Protein AF-A0A168G7L7-F1 (afdb_monomer)

Nearest PDB structures (foldseek):
  5jut-assembly1_SB  TM=1.686E-01  e=3.686E+00  Saccharomyces cerevisiae
  5xxu-assembly1_V  TM=1.951E-01  e=8.122E+00  Toxoplasma gondii

pLDDT: mean 80.37, std 13.33, range [43.5, 96.81]

Secondary structure (DSSP, 8-state):
-------------------------SSHHHHHHHHHHHHHHHHHHHHHHHHHIIIIISHHHHHHHHHHHH------PPPPPPEE-TT--EEE-----------GGG-S-EEEEETTTEEEEEPHHHHHHHHHHHHT--HHHHHHHHHHHHHH-TT--S--

Sequence (160 aa):
MTTNRIRPTGGPTARSTRDTAAVRHHRSNRRRTAVTFVIILAVVGLFIGKLVDIQIVRANELTDAAAQNQSNSVVTYGTRGPIVDRSGTILADTTTRYRLTTSPKNVGEFDRELAGDQTVVVSVQQAASEIGAITGQSIEQITGAVDAALAKDAASNYLA

Mean predicted aligned error: 16.98 Å

Solvent-accessible surface area (backbone atoms only — not comparable to full-atom values): 10373 Å² total; per-residue (Å²): 142,82,88,84,85,91,88,85,90,90,85,88,83,85,85,78,91,76,82,73,81,77,80,86,80,75,69,70,59,59,55,51,53,51,50,52,51,52,53,51,50,50,53,51,50,50,51,52,52,50,49,46,44,53,62,65,71,38,33,64,62,53,49,54,55,46,49,64,74,69,61,74,87,75,87,80,81,79,83,65,81,63,44,59,51,97,88,64,51,78,79,47,76,76,79,93,78,89,80,90,77,52,36,43,63,74,69,58,69,44,80,43,80,46,93,84,87,42,73,43,80,40,47,53,67,59,53,32,44,59,51,13,73,75,72,76,46,54,45,66,60,53,53,48,50,37,51,57,39,37,74,76,36,64,80,36,70,58,61,127

InterPro domains:
  IPR036138 Penicillin-binding protein, dimerisation domain superfamily [SSF56519] (74-148)
  IPR050515 Class D beta-lactamase/transpeptidase [PTHR30627] (22-129)

Organism: NCBI:txid1671680

Foldseek 3Di:
DDDDDDDDDDDDDDDDPDPDPPPPDDPVVVVVVVVVVVVVVVVVVVVVVVCCCVVPVCVVVVVVVVCVVVDDDDDDDDFDDFDADPVRHGPDGDDDDDDDKFFLLPQAWDWDDDPPRDTDTDGSLNVLVVVCVVVVHDSCVVVVQSVVVCVVPNRGGIRD

Radius of gyration: 44.84 Å; Cα contacts (8 Å, |Δi|>4): 94; chains: 1; bounding box: 163×58×70 Å

Structure (mmCIF, N/CA/C/O backbone):
data_AF-A0A168G7L7-F1
#
_entry.id   AF-A0A168G7L7-F1
#
loop_
_atom_site.group_PDB
_atom_site.id
_atom_site.type_symbol
_atom_site.label_atom_id
_atom_site.label_alt_id
_atom_site.label_comp_id
_atom_site.label_asym_id
_atom_site.label_entity_id
_atom_site.label_seq_id
_atom_site.pdbx_PDB_ins_code
_atom_site.Cartn_x
_atom_site.Cartn_y
_atom_site.Cartn_z
_atom_site.occupancy
_atom_site.B_iso_or_equiv
_atom_site.auth_seq_id
_atom_site.auth_comp_id
_atom_site.auth_asym_id
_atom_site.auth_atom_id
_atom_site.pdbx_PDB_model_num
ATOM 1 N N . MET A 1 1 ? 117.569 33.667 -50.021 1.00 52.25 1 MET A N 1
ATOM 2 C CA . MET A 1 1 ? 117.904 33.308 -48.627 1.00 52.25 1 MET A CA 1
ATOM 3 C C . MET A 1 1 ? 117.964 34.614 -47.848 1.00 52.25 1 MET A C 1
ATOM 5 O O . MET A 1 1 ? 118.861 35.382 -48.140 1.00 52.25 1 MET A O 1
ATOM 9 N N . THR A 1 2 ? 116.943 34.924 -47.039 1.00 43.50 2 THR A N 1
ATOM 10 C CA . THR A 1 2 ? 116.920 35.933 -45.952 1.00 43.50 2 THR A CA 1
ATOM 11 C C . THR A 1 2 ? 115.509 35.933 -45.355 1.00 43.50 2 THR A C 1
ATOM 13 O O . THR A 1 2 ? 114.514 35.969 -46.074 1.00 43.50 2 THR A O 1
ATOM 16 N N . THR A 1 3 ? 115.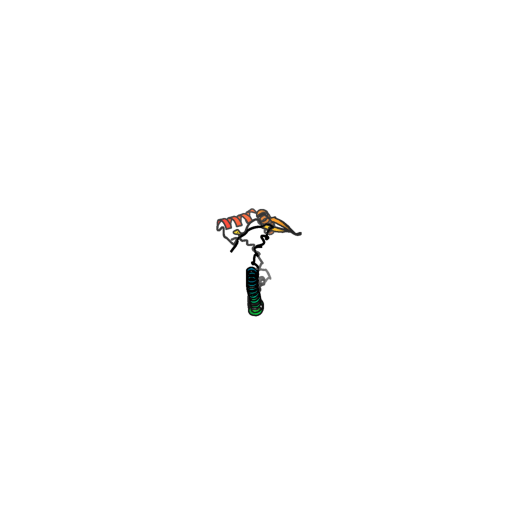458 35.779 -44.038 1.00 69.31 3 THR A N 1
ATOM 17 C CA . THR A 1 3 ? 114.287 35.782 -43.153 1.00 69.31 3 THR A CA 1
ATOM 18 C C . THR A 1 3 ? 113.705 37.198 -43.012 1.00 69.31 3 THR A C 1
ATOM 20 O O . THR A 1 3 ? 114.339 38.139 -43.475 1.00 69.31 3 THR A O 1
ATOM 23 N N . ASN A 1 4 ? 112.533 37.354 -42.360 1.00 54.81 4 ASN A N 1
ATOM 24 C CA . ASN A 1 4 ? 112.231 38.403 -41.348 1.00 54.81 4 ASN A CA 1
ATOM 25 C C . ASN A 1 4 ? 110.735 38.847 -41.310 1.00 54.81 4 ASN A C 1
ATOM 27 O O . ASN A 1 4 ? 110.310 39.708 -42.064 1.00 54.81 4 ASN A O 1
ATOM 31 N N . ARG A 1 5 ? 109.956 38.214 -40.415 1.00 55.38 5 ARG A N 1
ATOM 32 C CA . ARG A 1 5 ? 109.333 38.773 -39.181 1.00 55.38 5 ARG A CA 1
ATOM 33 C C . ARG A 1 5 ? 108.352 39.991 -39.221 1.00 55.38 5 ARG A C 1
ATOM 35 O O . ARG A 1 5 ? 108.707 41.076 -39.657 1.00 55.38 5 ARG A O 1
ATOM 42 N N . ILE A 1 6 ? 107.256 39.806 -38.444 1.00 60.12 6 ILE A N 1
ATOM 43 C CA . ILE A 1 6 ? 106.339 40.749 -37.713 1.00 60.12 6 ILE A CA 1
ATOM 44 C C . ILE A 1 6 ? 105.346 41.572 -38.594 1.00 60.12 6 ILE A C 1
ATOM 46 O O . ILE A 1 6 ? 105.736 41.983 -39.671 1.00 60.12 6 ILE A O 1
ATOM 50 N N . ARG A 1 7 ? 104.063 41.896 -38.288 1.00 59.91 7 ARG A N 1
ATOM 51 C CA . ARG A 1 7 ? 103.272 42.243 -37.062 1.00 59.91 7 ARG A CA 1
ATOM 52 C C . ARG A 1 7 ? 101.757 42.462 -37.471 1.00 59.91 7 ARG A C 1
ATOM 54 O O . ARG A 1 7 ? 101.482 42.298 -38.651 1.00 59.91 7 ARG A O 1
ATOM 61 N N . PRO A 1 8 ? 100.808 43.001 -36.659 1.00 60.25 8 PRO A N 1
ATOM 62 C CA . PRO A 1 8 ? 100.001 42.441 -35.548 1.00 60.25 8 PRO A CA 1
ATOM 63 C C . PRO A 1 8 ? 98.442 42.582 -35.651 1.00 60.25 8 PRO A C 1
ATOM 65 O O . PRO A 1 8 ? 97.910 43.253 -36.522 1.00 60.25 8 PRO A O 1
ATOM 68 N N . THR A 1 9 ? 97.760 42.021 -34.635 1.00 62.22 9 THR A N 1
ATOM 69 C CA . THR A 1 9 ? 96.591 42.521 -33.849 1.00 62.22 9 THR A CA 1
ATOM 70 C C . THR A 1 9 ? 95.331 43.096 -34.512 1.00 62.22 9 THR A C 1
ATOM 72 O O . THR A 1 9 ? 95.359 44.185 -35.075 1.00 62.22 9 THR A O 1
ATOM 75 N N . GLY A 1 10 ? 94.183 42.510 -34.136 1.00 48.12 10 GLY A N 1
ATOM 76 C CA . GLY A 1 10 ? 92.948 43.264 -33.880 1.00 48.12 10 GLY A CA 1
ATOM 77 C C . GLY A 1 10 ? 91.647 42.473 -34.054 1.00 48.12 10 GLY A C 1
ATOM 78 O O . GLY A 1 10 ? 91.247 42.219 -35.182 1.00 48.12 10 GLY A O 1
ATOM 79 N N . GLY A 1 11 ? 90.953 42.173 -32.944 1.00 52.94 11 GLY A N 1
ATOM 80 C CA . GLY A 1 11 ? 89.489 42.007 -32.931 1.00 52.94 11 GLY A CA 1
ATOM 81 C C . GLY A 1 11 ? 88.927 40.879 -32.048 1.00 52.94 11 GLY A C 1
ATOM 82 O O . GLY A 1 11 ? 88.998 39.716 -32.439 1.00 52.94 11 GLY A O 1
ATOM 83 N N . PRO A 1 12 ? 88.282 41.190 -30.906 1.00 68.12 12 PRO A N 1
ATOM 84 C CA . PRO A 1 12 ? 87.275 40.332 -30.289 1.00 68.12 12 PRO A CA 1
ATOM 85 C C . PRO A 1 12 ? 85.862 40.758 -30.733 1.00 68.12 12 PRO A C 1
ATOM 87 O O . PRO A 1 12 ? 85.607 41.950 -30.882 1.00 68.12 12 PRO A O 1
ATOM 90 N N . THR A 1 13 ? 84.925 39.815 -30.902 1.00 60.56 13 THR A N 1
ATOM 91 C CA . THR A 1 13 ? 83.615 39.807 -30.199 1.00 60.56 13 THR A CA 1
ATOM 92 C C . THR A 1 13 ? 82.659 38.713 -30.704 1.00 60.56 13 THR A C 1
ATOM 94 O O . THR A 1 13 ? 82.317 38.621 -31.877 1.00 60.56 13 THR A O 1
ATOM 97 N N . ALA A 1 14 ? 82.232 37.897 -29.735 1.00 61.28 14 ALA A N 1
ATOM 98 C CA . ALA A 1 14 ? 80.920 37.271 -29.568 1.00 61.28 14 ALA A CA 1
ATOM 99 C C . ALA A 1 14 ? 80.179 36.745 -30.815 1.00 61.28 14 ALA A C 1
ATOM 101 O O . ALA A 1 14 ? 79.440 37.470 -31.480 1.00 61.28 14 ALA A O 1
ATOM 102 N N . ARG A 1 15 ? 80.213 35.419 -31.015 1.00 58.03 15 ARG A N 1
ATOM 103 C CA . ARG A 1 15 ? 79.166 34.724 -31.774 1.00 58.03 15 ARG A CA 1
ATOM 104 C C . ARG A 1 15 ? 78.141 34.135 -30.804 1.00 58.03 15 ARG A C 1
ATOM 106 O O . ARG A 1 15 ? 78.416 33.189 -30.079 1.00 58.03 15 ARG A O 1
ATOM 113 N N . SER A 1 16 ? 76.987 34.796 -30.802 1.00 61.50 16 SER A N 1
ATOM 114 C CA . SER A 1 16 ? 75.728 34.500 -30.117 1.00 61.50 16 SER A CA 1
ATOM 115 C C . SER A 1 16 ? 75.460 33.008 -29.888 1.00 61.50 16 SER A C 1
ATOM 117 O O . SER A 1 16 ? 75.306 32.234 -30.830 1.00 61.50 16 SER A O 1
ATOM 119 N N . THR A 1 17 ? 75.308 32.644 -28.617 1.00 64.06 17 THR A N 1
ATOM 120 C CA . THR A 1 17 ? 74.574 31.459 -28.178 1.00 64.06 17 THR A CA 1
ATOM 121 C C . THR A 1 17 ? 73.107 31.617 -28.578 1.00 64.06 17 THR A C 1
ATOM 123 O O . THR A 1 17 ? 72.347 32.360 -27.960 1.00 64.06 17 THR A O 1
ATOM 126 N N . ARG A 1 18 ? 72.699 30.934 -29.645 1.00 62.44 18 ARG A N 1
ATOM 127 C CA . ARG A 1 18 ? 71.290 30.675 -29.960 1.00 62.44 18 ARG A CA 1
ATOM 128 C C . ARG A 1 18 ? 71.159 29.270 -30.523 1.00 62.44 18 ARG A C 1
ATOM 130 O O . ARG A 1 18 ? 70.901 29.099 -31.705 1.00 62.44 18 ARG A O 1
ATOM 137 N N . ASP A 1 19 ? 71.278 28.284 -29.646 1.00 52.53 19 ASP A N 1
ATOM 138 C CA . ASP A 1 19 ? 70.568 27.024 -29.847 1.00 52.53 19 ASP A CA 1
ATOM 139 C C . ASP A 1 19 ? 69.304 27.072 -28.997 1.00 52.53 19 ASP A C 1
ATOM 141 O O . ASP A 1 19 ? 69.208 26.569 -27.880 1.00 52.53 19 ASP A O 1
ATOM 145 N N . THR A 1 20 ? 68.312 27.773 -29.541 1.00 58.16 20 THR A N 1
ATOM 146 C CA . THR A 1 20 ? 66.914 27.576 -29.178 1.00 58.16 20 THR A CA 1
ATOM 147 C C . THR A 1 20 ? 66.585 26.105 -29.376 1.00 58.16 20 THR A C 1
ATOM 149 O O . THR A 1 20 ? 66.484 25.633 -30.509 1.00 58.16 20 THR A O 1
ATOM 152 N N . ALA A 1 21 ? 66.382 25.395 -28.269 1.00 55.25 21 ALA A N 1
ATOM 153 C CA . ALA A 1 21 ? 65.687 24.123 -28.249 1.00 55.25 21 ALA A CA 1
ATOM 154 C C . ALA A 1 21 ? 64.299 24.324 -28.876 1.00 55.25 21 ALA A C 1
ATOM 156 O O . ALA A 1 21 ? 63.344 24.742 -28.221 1.00 55.25 21 ALA A O 1
ATOM 157 N N . ALA A 1 22 ? 64.187 24.068 -30.178 1.00 54.62 22 ALA A N 1
ATOM 158 C CA . ALA A 1 22 ? 62.908 23.996 -30.852 1.00 54.62 22 ALA A CA 1
ATOM 159 C C . ALA A 1 22 ? 62.212 22.723 -30.362 1.00 54.62 22 ALA A C 1
ATOM 161 O O . ALA A 1 22 ? 62.406 21.636 -30.907 1.00 54.62 22 ALA A O 1
ATOM 162 N N . VAL A 1 23 ? 61.418 22.870 -29.301 1.00 57.66 23 VAL A N 1
ATOM 163 C CA . VAL A 1 23 ? 60.491 21.858 -28.797 1.00 57.66 23 VAL A CA 1
ATOM 164 C C . VAL A 1 23 ? 59.538 21.485 -29.932 1.00 57.66 23 VAL A C 1
ATOM 166 O O . VAL A 1 23 ? 58.520 22.130 -30.176 1.00 57.66 23 VAL A O 1
ATOM 169 N N . ARG A 1 24 ? 59.870 20.426 -30.670 1.00 57.75 24 ARG A N 1
ATOM 170 C CA . ARG A 1 24 ? 58.977 19.821 -31.659 1.00 57.75 24 ARG A CA 1
ATOM 171 C C . ARG A 1 24 ? 58.090 18.789 -30.971 1.00 57.75 24 ARG A C 1
ATOM 173 O O . ARG A 1 24 ? 58.255 17.593 -31.166 1.00 57.75 24 ARG A O 1
ATOM 180 N N . HIS A 1 25 ? 57.088 19.256 -30.233 1.00 56.66 25 HIS A N 1
ATOM 181 C CA . HIS A 1 25 ? 55.992 18.407 -29.760 1.00 56.66 25 HIS A CA 1
ATOM 182 C C . HIS A 1 25 ? 54.642 18.994 -30.167 1.00 56.66 25 HIS A C 1
ATOM 184 O O . HIS A 1 25 ? 53.953 19.611 -29.368 1.00 56.66 25 HIS A O 1
ATOM 190 N N . HIS A 1 26 ? 54.239 18.798 -31.428 1.00 54.72 26 HIS A N 1
ATOM 191 C CA . HIS A 1 26 ? 52.877 19.166 -31.848 1.00 54.72 26 HIS A CA 1
ATOM 192 C C . HIS A 1 26 ? 52.217 18.234 -32.878 1.00 54.72 26 HIS A C 1
ATOM 194 O O . HIS A 1 26 ? 51.172 18.566 -33.434 1.00 54.72 26 HIS A O 1
ATOM 200 N N . ARG A 1 27 ? 52.785 17.046 -33.141 1.00 57.16 27 ARG A N 1
ATOM 201 C CA . ARG A 1 27 ? 52.166 16.039 -34.035 1.00 57.16 27 ARG A CA 1
ATOM 202 C C . ARG A 1 27 ? 51.581 14.826 -33.301 1.00 57.16 27 ARG A C 1
ATOM 204 O O . ARG A 1 27 ? 50.628 14.236 -33.800 1.00 57.16 27 ARG A O 1
ATOM 211 N N . SER A 1 28 ? 52.072 14.490 -32.106 1.00 59.78 28 SER A N 1
ATOM 212 C CA . SER A 1 28 ? 51.591 13.339 -31.320 1.00 59.78 28 SER A CA 1
ATOM 213 C C . SER A 1 28 ? 50.234 13.578 -30.649 1.00 59.78 28 SER A C 1
ATOM 215 O O . SER A 1 28 ? 49.434 12.649 -30.561 1.00 59.78 28 SER A O 1
ATOM 217 N N . ASN A 1 29 ? 49.930 14.813 -30.235 1.00 62.16 29 ASN A N 1
ATOM 218 C CA . ASN A 1 29 ? 48.665 15.115 -29.554 1.00 62.16 29 ASN A CA 1
ATOM 219 C C . ASN A 1 29 ? 47.476 15.124 -30.521 1.00 62.16 29 ASN A C 1
ATOM 221 O O . ASN A 1 29 ? 46.428 14.583 -30.197 1.00 62.16 29 ASN A O 1
ATOM 225 N N . ARG A 1 30 ? 47.650 15.630 -31.750 1.00 71.06 30 ARG A N 1
ATOM 226 C CA . ARG A 1 30 ? 46.550 15.754 -32.725 1.00 71.06 30 ARG A CA 1
ATOM 227 C C . ARG A 1 30 ? 46.006 14.396 -33.186 1.00 71.06 30 ARG A C 1
ATOM 229 O O . ARG A 1 30 ? 44.801 14.250 -33.346 1.00 71.06 30 ARG A O 1
ATOM 236 N N . ARG A 1 31 ? 46.880 13.390 -33.344 1.00 77.12 31 ARG A N 1
ATOM 237 C CA . ARG A 1 31 ? 46.467 12.003 -33.632 1.00 77.12 31 ARG A CA 1
ATOM 238 C C . ARG A 1 31 ? 45.738 11.368 -32.451 1.00 77.12 31 ARG A C 1
ATOM 240 O O . ARG A 1 31 ? 44.729 10.715 -32.669 1.00 77.12 31 ARG A O 1
ATOM 247 N N . ARG A 1 32 ? 46.209 11.581 -31.218 1.00 80.12 32 ARG A N 1
ATOM 248 C CA . ARG A 1 32 ? 45.543 11.055 -30.015 1.00 80.12 32 ARG A CA 1
ATOM 249 C C . ARG A 1 32 ? 44.156 11.668 -29.831 1.00 80.12 32 ARG A C 1
ATOM 251 O O . ARG A 1 32 ? 43.201 10.921 -29.684 1.00 80.12 32 ARG A O 1
ATOM 258 N N . THR A 1 33 ? 44.025 12.989 -29.960 1.00 84.88 33 THR A N 1
ATOM 259 C CA . THR A 1 33 ? 42.726 13.679 -29.905 1.00 84.88 33 THR A CA 1
ATOM 260 C C . THR A 1 33 ? 41.771 13.198 -30.998 1.00 84.88 33 THR A C 1
ATOM 262 O O . THR A 1 33 ? 40.603 12.957 -30.715 1.00 84.88 33 THR A O 1
ATOM 265 N N . ALA A 1 34 ? 42.259 13.003 -32.228 1.00 87.75 34 ALA A N 1
ATOM 266 C CA . ALA A 1 34 ? 41.440 12.474 -33.318 1.00 87.75 34 ALA A CA 1
ATOM 267 C C . ALA A 1 34 ? 40.957 11.041 -33.039 1.00 87.75 34 ALA A C 1
ATOM 269 O O . ALA A 1 34 ? 39.787 10.740 -33.246 1.00 87.75 34 ALA A O 1
ATOM 270 N N . VAL A 1 35 ? 41.831 10.176 -32.515 1.00 91.44 35 VAL A N 1
ATOM 271 C CA . VAL A 1 35 ? 41.468 8.803 -32.135 1.00 91.44 35 VAL A CA 1
ATOM 272 C C . VAL A 1 35 ? 40.429 8.801 -31.012 1.00 91.44 35 VAL A C 1
ATOM 274 O O . VAL A 1 35 ? 39.433 8.092 -31.117 1.00 91.44 35 VAL A O 1
ATOM 277 N N . THR A 1 36 ? 40.597 9.631 -29.979 1.00 91.25 36 THR A N 1
ATOM 278 C CA . THR A 1 36 ? 39.604 9.771 -28.902 1.00 91.25 36 THR A CA 1
ATOM 279 C C . THR A 1 36 ? 38.245 10.215 -29.444 1.00 91.25 36 THR A C 1
ATOM 281 O O . THR A 1 36 ? 37.228 9.636 -29.075 1.00 91.25 36 THR A O 1
ATOM 284 N N . PHE A 1 37 ? 38.216 11.186 -30.360 1.00 94.44 37 PHE A N 1
ATOM 285 C CA . PHE A 1 37 ? 36.975 11.639 -30.993 1.00 94.44 37 PHE A CA 1
ATOM 286 C C . PHE A 1 37 ? 36.279 10.533 -31.787 1.00 94.44 37 PHE A C 1
ATOM 288 O O . PHE A 1 37 ? 35.068 10.375 -31.675 1.00 94.44 37 PHE A O 1
ATOM 295 N N . VAL A 1 38 ? 37.034 9.744 -32.55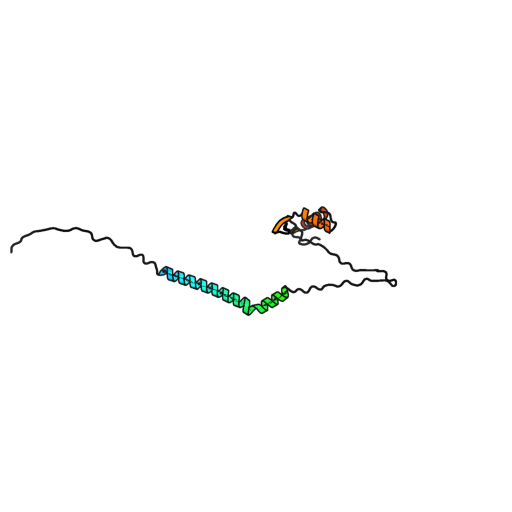6 1.00 95.31 38 VAL A N 1
ATOM 296 C CA . VAL A 1 38 ? 36.480 8.610 -33.311 1.00 95.31 38 VAL A CA 1
ATOM 297 C C . VAL A 1 38 ? 35.888 7.562 -32.372 1.00 95.31 38 VAL A C 1
ATOM 299 O O . VAL A 1 38 ? 34.801 7.059 -32.638 1.00 95.31 38 VAL A O 1
ATOM 302 N N . ILE A 1 39 ? 36.555 7.266 -31.253 1.00 95.94 39 ILE A N 1
ATOM 303 C CA . ILE A 1 39 ? 36.041 6.321 -30.252 1.00 95.94 39 ILE A CA 1
ATOM 304 C C . ILE A 1 39 ? 34.737 6.842 -29.641 1.00 95.94 39 ILE A C 1
ATOM 306 O O . ILE A 1 39 ? 33.764 6.097 -29.564 1.00 95.94 39 ILE A O 1
ATOM 310 N N . ILE A 1 40 ? 34.685 8.119 -29.253 1.00 95.94 40 ILE A N 1
ATOM 311 C CA . ILE A 1 40 ? 33.463 8.728 -28.709 1.00 95.94 40 ILE A CA 1
ATOM 312 C C . ILE A 1 40 ? 32.332 8.666 -29.739 1.00 95.94 40 ILE A C 1
ATOM 314 O O . ILE A 1 40 ? 31.230 8.240 -29.404 1.00 95.94 40 ILE A O 1
ATOM 318 N N . LEU A 1 41 ? 32.599 9.027 -30.996 1.00 96.38 41 LEU A N 1
ATOM 319 C CA . LEU A 1 41 ? 31.603 8.955 -32.067 1.00 96.38 41 LEU A CA 1
ATOM 320 C C . LEU A 1 41 ? 31.118 7.524 -32.313 1.00 96.38 41 LEU A C 1
ATOM 322 O O . LEU A 1 41 ? 29.928 7.325 -32.537 1.00 96.38 41 LEU A O 1
ATOM 326 N N . ALA A 1 42 ? 32.000 6.529 -32.227 1.00 96.12 42 ALA A N 1
ATOM 327 C CA . ALA A 1 42 ? 31.616 5.126 -32.340 1.00 96.12 42 ALA A CA 1
ATOM 328 C C . ALA A 1 42 ? 30.695 4.693 -31.187 1.00 96.12 42 ALA A C 1
ATOM 330 O O . ALA A 1 42 ? 29.688 4.029 -31.423 1.00 96.12 42 ALA A O 1
ATOM 331 N N . VAL A 1 43 ? 30.994 5.110 -29.952 1.00 96.75 43 VAL A N 1
ATOM 332 C CA . VAL A 1 43 ? 30.144 4.839 -28.781 1.00 96.75 43 VAL A CA 1
ATOM 333 C C . VAL A 1 43 ? 28.782 5.521 -28.924 1.00 96.75 43 VAL A C 1
ATOM 335 O O . VAL A 1 43 ? 27.753 4.883 -28.718 1.00 96.75 43 VAL A O 1
ATOM 338 N N . VAL A 1 44 ? 28.751 6.790 -29.340 1.00 96.81 44 VAL A N 1
ATOM 339 C CA . VAL A 1 44 ? 27.496 7.516 -29.596 1.00 96.81 44 VAL A CA 1
ATOM 340 C C . VAL A 1 44 ? 26.693 6.838 -30.709 1.00 96.81 44 VAL A 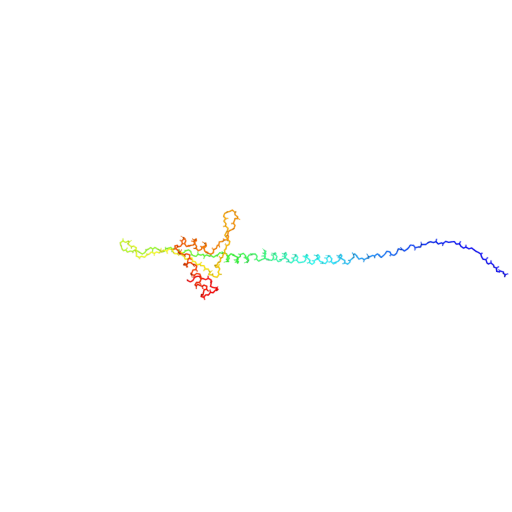C 1
ATOM 342 O O . VAL A 1 44 ? 25.495 6.621 -30.551 1.00 96.81 44 VAL A O 1
ATOM 345 N N . GLY A 1 45 ? 27.343 6.433 -31.802 1.00 96.12 45 GLY A N 1
ATOM 346 C CA . GLY A 1 45 ? 26.705 5.692 -32.890 1.00 96.12 45 GLY A CA 1
ATOM 347 C C . GLY A 1 45 ? 26.109 4.358 -32.433 1.00 96.12 45 GLY A C 1
ATOM 348 O O . GLY A 1 45 ? 24.998 4.019 -32.837 1.00 96.12 45 GLY A O 1
ATOM 349 N N . LEU A 1 46 ? 26.789 3.636 -31.535 1.00 95.94 46 LEU A N 1
ATOM 350 C CA . LEU A 1 46 ? 26.262 2.414 -30.921 1.00 95.94 46 LEU A CA 1
ATOM 351 C C . LEU A 1 46 ? 24.986 2.697 -30.115 1.00 95.94 46 LEU A C 1
ATOM 353 O O . LEU A 1 46 ? 24.009 1.960 -30.252 1.00 95.94 46 LEU A O 1
ATOM 357 N N . PHE A 1 47 ? 24.971 3.762 -29.307 1.00 95.75 47 PHE A N 1
ATOM 358 C CA . PHE A 1 47 ? 23.772 4.161 -28.565 1.00 95.75 47 PHE A CA 1
ATOM 359 C C . PHE A 1 47 ? 22.620 4.532 -29.500 1.00 95.75 47 PHE A C 1
ATOM 361 O O . PHE A 1 47 ? 21.504 4.071 -29.284 1.00 95.75 47 PHE A O 1
ATOM 368 N N . ILE A 1 48 ? 22.881 5.286 -30.573 1.00 94.62 48 ILE A N 1
ATOM 369 C CA . ILE A 1 48 ? 21.854 5.635 -31.568 1.00 94.62 48 ILE A CA 1
ATOM 370 C C . ILE A 1 48 ? 21.297 4.372 -32.238 1.00 94.62 48 ILE A C 1
ATOM 372 O O . ILE A 1 48 ? 20.082 4.214 -32.329 1.00 94.62 48 ILE A O 1
ATOM 376 N N . GLY A 1 49 ? 22.158 3.436 -32.646 1.00 93.06 49 GLY A N 1
ATOM 377 C CA . GLY A 1 49 ? 21.722 2.162 -33.225 1.00 93.06 49 GLY A CA 1
ATOM 378 C C . GLY A 1 49 ? 20.880 1.329 -32.254 1.00 93.06 49 GLY A C 1
ATOM 379 O O . GLY A 1 49 ? 19.855 0.774 -32.641 1.00 93.06 49 GLY A O 1
ATOM 380 N N . LYS A 1 50 ? 21.259 1.294 -30.971 1.00 91.69 50 LYS A N 1
ATOM 381 C CA . LYS A 1 50 ? 20.472 0.642 -29.915 1.00 91.69 50 LYS A CA 1
ATOM 382 C C . LYS A 1 50 ? 19.115 1.306 -29.695 1.00 91.69 50 LYS A C 1
ATOM 384 O O . LYS A 1 50 ? 18.135 0.598 -29.487 1.00 91.69 50 LYS A O 1
ATOM 389 N N . LEU A 1 51 ? 19.045 2.634 -29.759 1.00 89.69 51 LEU A N 1
ATOM 390 C CA . LEU A 1 51 ? 17.778 3.358 -29.661 1.00 89.69 51 LEU A CA 1
ATOM 391 C C . LEU A 1 51 ? 16.864 3.025 -30.841 1.00 89.69 51 LEU A C 1
ATOM 393 O O . LEU A 1 51 ? 15.695 2.739 -30.620 1.00 89.69 51 LEU A O 1
ATOM 397 N N . VAL A 1 52 ? 17.395 2.976 -32.065 1.00 88.19 52 VAL A N 1
ATOM 398 C CA . VAL A 1 52 ? 16.631 2.578 -33.258 1.00 88.19 52 VAL A CA 1
ATOM 399 C C . VAL A 1 52 ? 16.126 1.132 -33.160 1.00 88.19 52 VAL A C 1
ATOM 401 O O . VAL A 1 52 ? 14.970 0.878 -33.484 1.00 88.19 52 VAL A O 1
ATOM 404 N N . ASP A 1 53 ? 16.940 0.191 -32.670 1.00 85.69 53 ASP A N 1
ATOM 405 C CA . ASP A 1 53 ? 16.508 -1.200 -32.428 1.00 85.69 53 ASP A CA 1
ATOM 406 C C . ASP A 1 53 ? 15.317 -1.254 -31.454 1.00 85.69 53 ASP A C 1
ATOM 408 O O . ASP A 1 53 ? 14.277 -1.840 -31.755 1.00 85.69 53 ASP A O 1
ATOM 412 N N . ILE A 1 54 ? 15.425 -0.572 -30.309 1.00 81.69 54 ILE A N 1
ATOM 413 C CA . ILE A 1 54 ? 14.368 -0.559 -29.287 1.00 81.69 54 ILE A CA 1
ATOM 414 C C . ILE A 1 54 ? 13.105 0.164 -29.785 1.00 81.69 54 ILE A C 1
ATOM 416 O O . ILE A 1 54 ? 11.998 -0.302 -29.528 1.00 81.69 54 ILE A O 1
ATOM 420 N N . GLN A 1 55 ? 13.256 1.286 -30.493 1.00 78.50 55 GLN A N 1
ATOM 421 C CA . GLN A 1 55 ? 12.148 2.183 -30.845 1.00 78.50 55 GLN A CA 1
ATOM 422 C C . GLN A 1 55 ? 11.495 1.899 -32.201 1.00 78.50 55 GLN A C 1
ATOM 424 O O . GLN A 1 55 ? 10.351 2.288 -32.396 1.00 78.50 55 GLN A O 1
ATOM 429 N N . ILE A 1 56 ? 12.186 1.275 -33.156 1.00 78.81 56 ILE A N 1
ATOM 430 C CA . ILE A 1 56 ? 11.633 1.017 -34.498 1.00 78.81 56 ILE A CA 1
ATOM 431 C C . ILE A 1 56 ? 11.377 -0.472 -34.698 1.00 78.81 56 ILE A C 1
ATOM 433 O O . ILE A 1 56 ? 10.310 -0.848 -35.171 1.00 78.81 56 ILE A O 1
ATOM 437 N N . VAL A 1 57 ? 12.334 -1.326 -34.329 1.00 75.62 57 VAL A N 1
ATOM 438 C CA . VAL A 1 57 ? 12.217 -2.772 -34.570 1.00 75.62 57 VAL A CA 1
ATOM 439 C C . VAL A 1 57 ? 11.349 -3.427 -33.499 1.00 75.62 57 VAL A C 1
ATOM 441 O O . VAL A 1 57 ? 10.415 -4.155 -33.823 1.00 75.62 57 VAL A O 1
ATOM 444 N N . ARG A 1 58 ? 11.622 -3.142 -32.221 1.00 71.81 58 ARG A N 1
ATOM 445 C CA . ARG A 1 58 ? 10.960 -3.809 -31.088 1.00 71.81 58 ARG A CA 1
ATOM 446 C C . ARG A 1 58 ? 9.785 -3.036 -30.497 1.00 71.81 58 ARG A C 1
ATOM 448 O O . ARG A 1 58 ? 9.144 -3.531 -29.575 1.00 71.81 58 ARG A O 1
ATOM 455 N N . ALA A 1 59 ? 9.484 -1.837 -30.993 1.00 70.38 59 ALA A N 1
ATOM 456 C CA . ALA A 1 59 ? 8.443 -1.000 -30.399 1.00 70.38 59 ALA A CA 1
ATOM 457 C C . ALA A 1 59 ? 7.068 -1.669 -30.394 1.00 70.38 59 ALA A C 1
ATOM 459 O O . ALA A 1 59 ? 6.346 -1.522 -29.414 1.00 70.38 59 ALA A O 1
ATOM 460 N N . ASN A 1 60 ? 6.729 -2.446 -31.424 1.00 67.62 60 ASN A N 1
ATOM 461 C CA . ASN A 1 60 ? 5.458 -3.170 -31.466 1.00 67.62 60 ASN A CA 1
ATOM 462 C C . ASN A 1 60 ? 5.399 -4.246 -30.370 1.00 67.62 60 ASN A C 1
ATOM 464 O O . ASN A 1 60 ? 4.467 -4.256 -29.577 1.00 67.62 60 ASN A O 1
ATOM 468 N N . GLU A 1 61 ? 6.450 -5.062 -30.229 1.00 69.81 61 GLU A N 1
ATOM 469 C CA . GLU A 1 61 ? 6.520 -6.106 -29.196 1.00 69.81 61 GLU A CA 1
ATOM 470 C C . GLU A 1 61 ? 6.521 -5.529 -27.770 1.00 69.81 61 GLU A C 1
ATOM 472 O O . GLU A 1 61 ? 5.857 -6.064 -26.883 1.00 69.81 61 GLU A O 1
ATOM 477 N N .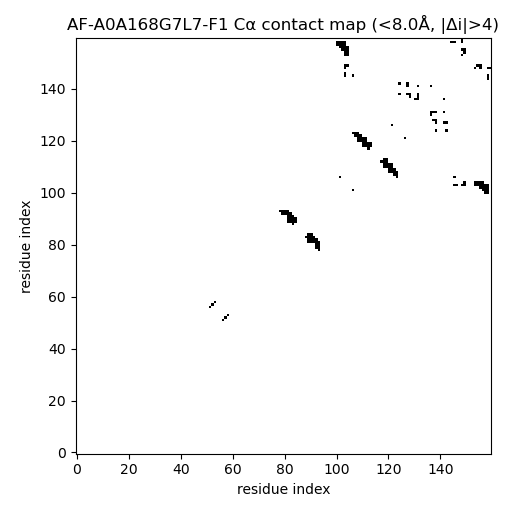 LEU A 1 62 ? 7.233 -4.418 -27.531 1.00 63.34 62 LEU A N 1
ATOM 478 C CA . LEU A 1 62 ? 7.231 -3.749 -26.225 1.00 63.34 62 LEU A CA 1
ATOM 479 C C . LEU A 1 62 ? 5.901 -3.050 -25.933 1.00 63.34 62 LEU A C 1
ATOM 481 O O . LEU A 1 62 ? 5.493 -3.008 -24.775 1.00 63.34 62 LEU A O 1
ATOM 485 N N . THR A 1 63 ? 5.229 -2.512 -26.951 1.00 65.56 63 THR A N 1
ATOM 486 C CA . THR A 1 63 ? 3.910 -1.887 -26.792 1.00 65.56 63 THR A CA 1
ATOM 487 C C . THR A 1 63 ? 2.853 -2.943 -26.484 1.00 65.56 63 THR A C 1
ATOM 489 O O . THR A 1 63 ? 2.055 -2.740 -25.574 1.00 65.56 63 THR A O 1
ATOM 492 N N . ASP A 1 64 ? 2.901 -4.101 -27.144 1.00 65.88 64 ASP A N 1
ATOM 493 C CA . ASP A 1 64 ? 1.996 -5.222 -26.875 1.00 65.88 64 ASP A CA 1
ATOM 494 C C . ASP A 1 64 ? 2.241 -5.831 -25.484 1.00 65.88 64 ASP A C 1
ATOM 496 O O . ASP A 1 64 ? 1.295 -6.097 -24.738 1.00 65.88 64 ASP A O 1
ATOM 500 N N . ALA A 1 65 ? 3.507 -5.985 -25.079 1.00 65.69 65 ALA A N 1
ATOM 501 C CA . ALA A 1 65 ? 3.862 -6.426 -23.729 1.00 65.69 65 ALA A CA 1
ATOM 502 C C . ALA A 1 65 ? 3.469 -5.393 -22.654 1.00 65.69 65 ALA A C 1
ATOM 504 O O . ALA A 1 65 ? 3.030 -5.760 -21.561 1.00 65.69 65 ALA A O 1
ATOM 505 N N . ALA A 1 66 ? 3.597 -4.095 -22.945 1.00 64.81 66 ALA A N 1
ATOM 506 C CA . ALA A 1 66 ? 3.148 -3.031 -22.053 1.00 64.81 66 ALA A CA 1
ATOM 507 C C . ALA A 1 66 ? 1.620 -3.008 -21.932 1.00 64.81 66 ALA A C 1
ATOM 509 O O . ALA A 1 66 ? 1.108 -2.897 -20.821 1.00 64.81 66 ALA A O 1
ATOM 510 N N . ALA A 1 67 ? 0.890 -3.184 -23.036 1.00 64.69 67 ALA A N 1
ATOM 511 C CA . ALA A 1 67 ? -0.566 -3.266 -23.033 1.00 64.69 67 ALA A CA 1
ATOM 512 C C . ALA A 1 67 ? -1.068 -4.429 -22.162 1.00 64.69 67 ALA A C 1
ATOM 514 O O . ALA A 1 67 ? -1.980 -4.234 -21.357 1.00 64.69 67 ALA A O 1
ATOM 515 N N . GLN A 1 68 ? -0.425 -5.601 -22.248 1.00 63.50 68 GLN A N 1
ATOM 516 C CA . GLN A 1 68 ? -0.748 -6.763 -21.409 1.00 63.50 68 GLN A CA 1
ATOM 517 C C . GLN A 1 68 ? -0.448 -6.537 -19.920 1.00 63.50 68 GLN A C 1
ATOM 519 O O . GLN A 1 68 ? -1.193 -7.016 -19.072 1.00 63.50 68 GLN A O 1
ATOM 524 N N . ASN A 1 69 ? 0.605 -5.787 -19.586 1.00 65.56 69 ASN A N 1
ATOM 525 C CA . ASN A 1 69 ? 0.972 -5.515 -18.191 1.00 65.56 69 ASN A CA 1
ATOM 526 C C . ASN A 1 69 ? 0.213 -4.330 -17.567 1.00 65.56 69 ASN A C 1
ATOM 528 O O . ASN A 1 69 ? 0.114 -4.247 -16.344 1.00 65.56 69 ASN A O 1
ATOM 532 N N . GLN A 1 70 ? -0.304 -3.403 -18.379 1.00 71.44 70 GLN A N 1
ATOM 533 C CA . GLN A 1 70 ? -1.023 -2.216 -17.902 1.00 71.44 70 GLN A CA 1
ATOM 534 C C . GLN A 1 70 ? -2.537 -2.432 -17.806 1.00 71.44 70 GLN A C 1
ATOM 536 O O . GLN A 1 70 ? -3.180 -1.853 -16.932 1.00 71.44 70 GLN A O 1
ATOM 541 N N . SER A 1 71 ? -3.118 -3.262 -18.676 1.00 66.94 71 SER A N 1
ATOM 542 C CA . SER A 1 71 ? -4.570 -3.456 -18.736 1.00 66.94 71 SER A CA 1
ATOM 543 C C . SER A 1 71 ? -4.992 -4.750 -18.049 1.00 66.94 71 SER A C 1
ATOM 545 O O . SER A 1 71 ? -5.198 -5.776 -18.690 1.00 66.94 71 SER A O 1
ATOM 547 N N . ASN A 1 72 ? -5.174 -4.689 -16.731 1.00 67.38 72 ASN A N 1
ATOM 548 C CA . ASN A 1 72 ? -5.814 -5.770 -15.987 1.00 67.38 72 ASN A CA 1
ATOM 549 C C . ASN A 1 72 ? -7.327 -5.538 -15.947 1.00 67.38 72 ASN A C 1
ATOM 551 O O . ASN A 1 72 ? -7.804 -4.589 -15.323 1.00 67.38 72 ASN A O 1
ATOM 555 N N . SER A 1 73 ? -8.100 -6.410 -16.594 1.00 70.94 73 SER A N 1
ATOM 556 C CA . SER A 1 73 ? -9.556 -6.399 -16.456 1.00 70.94 73 SER A CA 1
ATOM 557 C C . SER A 1 73 ? -9.937 -6.868 -15.052 1.00 70.94 73 SER A C 1
ATOM 559 O O . SER A 1 73 ? -9.729 -8.033 -14.706 1.00 70.94 73 SER A O 1
ATOM 561 N N . VAL A 1 74 ? -10.515 -5.982 -14.245 1.00 75.00 74 VAL A N 1
ATOM 562 C CA . VAL A 1 74 ? -11.080 -6.350 -12.943 1.00 75.00 74 VAL A CA 1
ATOM 563 C C . VAL A 1 74 ? -12.566 -6.620 -13.130 1.00 75.00 74 VAL A C 1
ATOM 565 O O . VAL A 1 74 ? -13.309 -5.758 -13.594 1.00 75.00 74 VAL A O 1
ATOM 568 N N . VAL A 1 75 ? -13.012 -7.823 -12.773 1.00 80.50 75 VAL A N 1
ATOM 569 C CA . VAL A 1 75 ? -14.439 -8.152 -12.780 1.00 80.50 75 VAL A CA 1
ATOM 570 C C . VAL A 1 75 ? -15.120 -7.367 -11.663 1.00 80.50 75 VAL A C 1
ATOM 572 O O . VAL A 1 75 ? -14.843 -7.580 -10.483 1.00 80.50 75 VAL A O 1
ATOM 575 N N . THR A 1 76 ? -16.021 -6.457 -12.025 1.00 81.81 76 THR A N 1
ATOM 576 C CA . THR A 1 76 ? -16.913 -5.820 -11.055 1.00 81.81 76 THR A CA 1
ATOM 577 C C . THR A 1 76 ? -18.060 -6.773 -10.750 1.00 81.81 76 THR A C 1
ATOM 579 O O . THR A 1 76 ? -18.916 -7.027 -11.596 1.00 81.81 76 THR A O 1
ATOM 582 N N . TYR A 1 77 ? -18.077 -7.319 -9.537 1.00 78.94 77 TYR A N 1
ATOM 583 C CA . TYR A 1 77 ? -19.178 -8.160 -9.084 1.00 78.94 77 TYR A CA 1
ATOM 584 C C . TYR A 1 77 ? -20.413 -7.305 -8.795 1.00 78.94 77 TYR A C 1
ATOM 586 O O . TYR A 1 77 ? -20.341 -6.318 -8.063 1.00 78.94 77 TYR A O 1
ATOM 594 N N . GLY A 1 78 ? -21.551 -7.695 -9.367 1.00 80.62 78 GLY A N 1
ATOM 595 C CA . GLY A 1 78 ? -22.845 -7.120 -9.019 1.00 80.62 78 GLY A CA 1
ATOM 596 C C . GLY A 1 78 ? -23.357 -7.665 -7.685 1.00 80.62 78 GLY A C 1
ATOM 597 O O . GLY A 1 78 ? -23.115 -8.822 -7.335 1.00 80.62 78 GLY A O 1
ATOM 598 N N . THR A 1 79 ? -24.097 -6.842 -6.948 1.00 83.88 79 THR A N 1
ATOM 599 C CA . THR A 1 79 ? -24.797 -7.268 -5.732 1.00 83.88 79 THR A CA 1
ATOM 600 C C . THR A 1 79 ? -25.936 -8.222 -6.095 1.00 83.88 79 THR A C 1
ATOM 602 O O . THR A 1 79 ? -26.735 -7.936 -6.989 1.00 83.88 79 THR A O 1
ATOM 605 N N . ARG A 1 80 ? -26.037 -9.364 -5.405 1.00 88.06 80 ARG A N 1
ATOM 606 C CA . ARG A 1 80 ? -27.172 -10.285 -5.562 1.00 88.06 80 ARG A CA 1
ATOM 607 C C . ARG A 1 80 ? -28.432 -9.669 -4.946 1.00 88.06 80 ARG A C 1
ATOM 609 O O . ARG A 1 80 ? -28.355 -9.064 -3.882 1.00 88.06 80 ARG A O 1
ATOM 616 N N . GLY A 1 81 ? -29.588 -9.888 -5.574 1.00 88.06 81 GLY A N 1
ATOM 617 C CA . GLY A 1 81 ? -30.878 -9.486 -5.007 1.00 88.06 81 GLY A CA 1
ATOM 618 C C . GLY A 1 81 ? -31.187 -10.175 -3.663 1.00 88.06 81 GLY A C 1
ATOM 619 O O . GLY A 1 81 ? -30.759 -11.319 -3.447 1.00 88.06 81 GLY A O 1
ATOM 620 N N . PRO A 1 82 ? -31.931 -9.509 -2.763 1.00 89.62 82 PRO A N 1
ATOM 621 C CA . PRO A 1 82 ? -32.315 -10.079 -1.477 1.00 89.62 82 PRO A CA 1
ATOM 622 C C . PRO A 1 82 ? -33.250 -11.285 -1.653 1.00 89.62 82 PRO A C 1
ATOM 624 O O . PRO A 1 82 ? -34.022 -11.367 -2.609 1.00 89.62 82 PRO A O 1
ATOM 627 N N . ILE A 1 83 ? -33.190 -12.233 -0.716 1.00 90.69 83 ILE A N 1
ATOM 628 C CA . ILE A 1 83 ? -34.143 -13.351 -0.643 1.00 90.69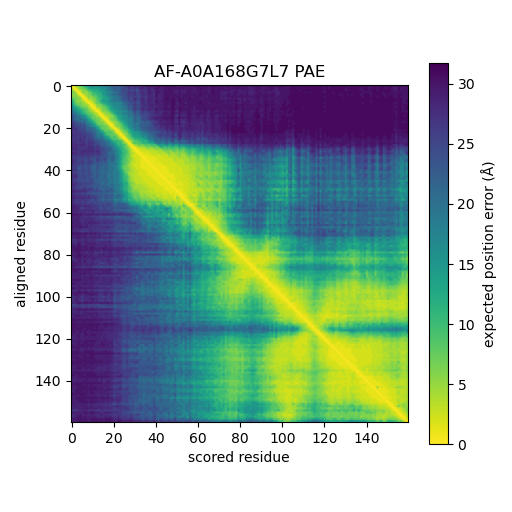 83 ILE A CA 1
ATOM 629 C C . ILE A 1 83 ? -35.338 -12.890 0.178 1.00 90.69 83 ILE A C 1
ATOM 631 O O . ILE A 1 83 ? -35.159 -12.503 1.332 1.00 90.69 83 ILE A O 1
ATOM 635 N N . VAL A 1 84 ? -36.536 -12.971 -0.397 1.00 94.19 84 VAL A N 1
ATOM 636 C CA . VAL A 1 84 ? -37.791 -12.609 0.271 1.00 94.19 84 VAL A CA 1
ATOM 637 C C . VAL A 1 84 ? -38.693 -13.823 0.473 1.00 94.19 84 VAL A C 1
ATOM 639 O O . VAL A 1 84 ? -38.640 -14.782 -0.301 1.00 94.19 84 VAL A O 1
ATOM 642 N N . ASP A 1 85 ? -39.520 -13.788 1.515 1.00 94.25 85 ASP A N 1
ATOM 643 C CA . ASP A 1 85 ? -40.595 -14.757 1.725 1.00 94.25 85 ASP A CA 1
ATOM 644 C C . ASP A 1 85 ? -41.859 -14.426 0.897 1.00 94.25 85 ASP A C 1
ATOM 646 O O . ASP A 1 85 ? -41.881 -13.488 0.099 1.00 94.25 85 ASP A O 1
ATOM 650 N N . ARG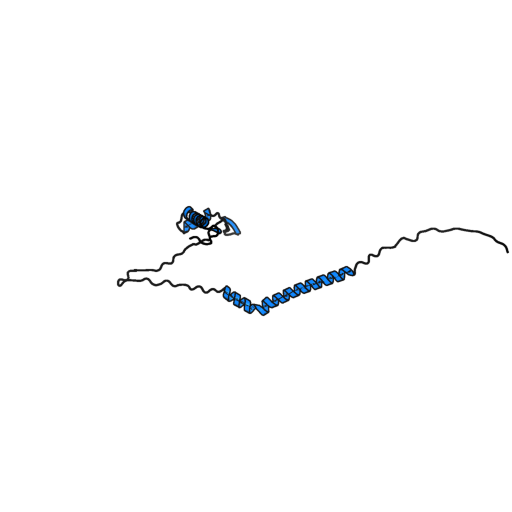 A 1 86 ? -42.942 -15.199 1.078 1.00 92.62 86 ARG A N 1
ATOM 651 C CA . ARG A 1 86 ? -44.213 -14.995 0.349 1.00 92.62 86 ARG A CA 1
ATOM 652 C C . ARG A 1 86 ? -44.889 -13.655 0.676 1.00 92.62 86 ARG A C 1
ATOM 654 O O . ARG A 1 86 ? -45.642 -13.148 -0.149 1.00 92.62 86 ARG A O 1
ATOM 661 N N . SER A 1 87 ? -44.647 -13.109 1.863 1.00 92.00 87 SER A N 1
ATOM 662 C CA . SER A 1 87 ? -45.135 -11.800 2.310 1.00 92.00 87 SER A CA 1
ATOM 663 C C . SER A 1 87 ? -44.227 -10.639 1.889 1.00 92.00 87 SER A C 1
ATOM 665 O O . SER A 1 87 ? -44.603 -9.487 2.085 1.00 92.00 87 SER A O 1
ATOM 667 N N . GLY A 1 88 ? -43.061 -10.917 1.296 1.00 89.19 88 GLY A N 1
ATOM 668 C CA . GLY A 1 88 ? -42.071 -9.913 0.906 1.00 89.19 88 GLY A CA 1
ATOM 669 C C . GLY A 1 88 ? -41.064 -9.555 2.006 1.00 89.19 88 GLY A C 1
ATOM 670 O O . GLY A 1 88 ? -40.300 -8.608 1.841 1.00 89.19 88 GLY A O 1
ATOM 671 N N . THR A 1 89 ? -41.030 -10.285 3.124 1.00 92.69 89 THR A N 1
ATOM 672 C CA . THR A 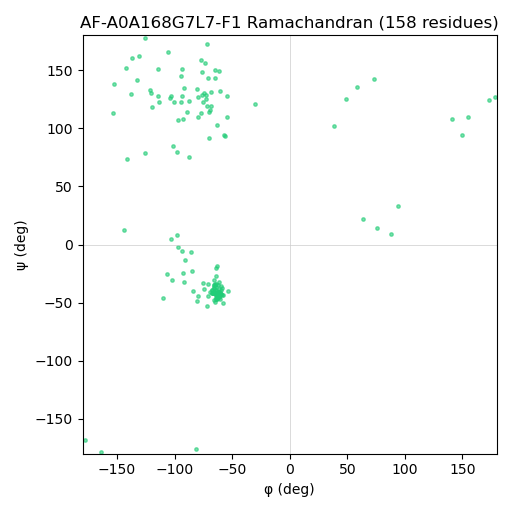1 89 ? -40.058 -10.066 4.203 1.00 92.69 89 THR A CA 1
ATOM 673 C C . THR A 1 89 ? -38.678 -10.578 3.792 1.00 92.69 89 THR A C 1
ATOM 675 O O . THR A 1 89 ? -38.540 -11.707 3.324 1.00 92.69 89 THR A O 1
ATOM 678 N N . ILE A 1 90 ? -37.646 -9.748 3.974 1.00 91.31 90 ILE A N 1
ATOM 679 C CA . ILE A 1 90 ? -36.256 -10.072 3.627 1.00 91.31 90 ILE A CA 1
ATOM 680 C C . ILE A 1 90 ? -35.691 -11.083 4.631 1.00 91.31 90 ILE A C 1
ATOM 682 O O . ILE A 1 90 ? -35.681 -10.838 5.835 1.00 91.31 90 ILE A O 1
ATOM 686 N N . LEU A 1 91 ? -35.179 -12.199 4.118 1.00 91.50 91 LEU A N 1
ATOM 687 C CA . LEU A 1 91 ? -34.528 -13.261 4.890 1.00 91.50 91 LEU A CA 1
ATOM 688 C C . LEU A 1 91 ? -33.001 -13.205 4.789 1.00 91.50 91 LEU A C 1
ATOM 690 O O . LEU A 1 91 ? -32.301 -13.614 5.711 1.00 91.50 91 LEU A O 1
ATOM 694 N N . ALA A 1 92 ? -32.480 -12.728 3.659 1.00 90.75 92 ALA A N 1
ATOM 695 C CA . ALA A 1 92 ? -31.048 -12.585 3.433 1.00 90.75 92 ALA A CA 1
ATOM 696 C C . ALA A 1 92 ? -30.772 -11.456 2.441 1.00 90.75 92 ALA A C 1
ATOM 698 O O . ALA A 1 92 ? -31.439 -11.368 1.408 1.00 90.75 92 ALA A O 1
ATOM 699 N N . ASP A 1 93 ? -29.753 -10.652 2.733 1.00 89.38 93 ASP A N 1
ATOM 700 C CA . ASP A 1 93 ? -29.312 -9.536 1.899 1.00 89.38 93 ASP A CA 1
ATOM 701 C C . ASP A 1 93 ? -27.780 -9.496 1.796 1.00 89.38 93 ASP A C 1
ATOM 703 O O . ASP A 1 93 ? -27.067 -10.093 2.609 1.00 89.38 93 ASP A O 1
ATOM 707 N N . THR A 1 94 ? -27.269 -8.814 0.774 1.00 87.81 94 THR A N 1
ATOM 708 C CA . THR A 1 94 ? -25.835 -8.666 0.513 1.00 87.81 94 THR A CA 1
ATOM 709 C C . THR A 1 94 ? -25.382 -7.266 0.912 1.00 87.81 94 THR A C 1
ATOM 711 O O . THR A 1 94 ? -25.915 -6.276 0.424 1.00 87.81 94 THR A O 1
ATOM 714 N N . THR A 1 95 ? -24.350 -7.168 1.754 1.00 87.00 95 THR A N 1
ATOM 715 C CA . THR A 1 95 ? -23.765 -5.882 2.163 1.00 87.00 95 THR A CA 1
ATOM 716 C C . THR A 1 95 ? -22.287 -5.807 1.794 1.00 87.00 95 THR A C 1
ATOM 718 O O . THR A 1 95 ? -21.520 -6.741 2.043 1.00 87.00 95 THR A O 1
ATOM 721 N N . THR A 1 96 ? -21.880 -4.691 1.193 1.00 84.81 96 THR A N 1
ATOM 722 C CA . THR A 1 96 ? -20.476 -4.424 0.877 1.00 84.81 96 THR A CA 1
ATOM 723 C C . THR A 1 96 ? -19.733 -4.053 2.152 1.00 84.81 96 THR A C 1
ATOM 725 O O . THR A 1 96 ? -20.083 -3.088 2.828 1.00 84.81 96 THR A O 1
ATOM 728 N N . ARG A 1 97 ? -18.678 -4.807 2.471 1.00 86.44 97 ARG A N 1
ATOM 729 C CA . ARG A 1 97 ? -17.800 -4.536 3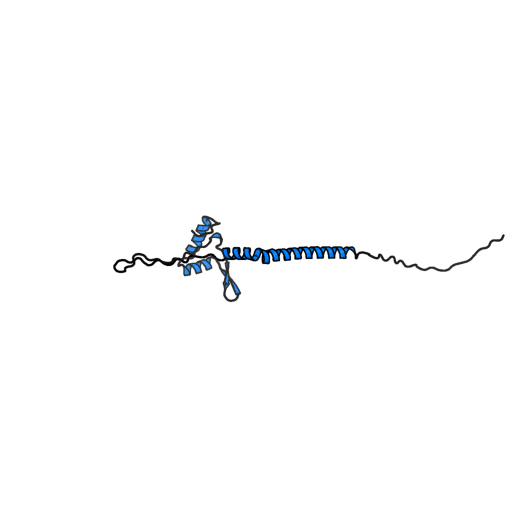.613 1.00 86.44 97 ARG A CA 1
ATOM 730 C C . ARG A 1 97 ? -16.407 -4.185 3.123 1.00 86.44 97 ARG A C 1
ATOM 732 O O . ARG A 1 97 ? -15.807 -4.944 2.366 1.00 86.44 97 ARG A O 1
ATOM 739 N N . TYR A 1 98 ? -15.890 -3.061 3.601 1.00 85.94 98 TYR A N 1
ATOM 740 C CA . TYR A 1 98 ? -14.509 -2.664 3.370 1.00 85.94 98 TYR A CA 1
ATOM 741 C C . TYR A 1 98 ? -13.636 -3.172 4.510 1.00 85.94 98 TYR A C 1
ATOM 743 O O . TYR A 1 98 ? -13.994 -3.057 5.681 1.00 85.94 98 TYR A O 1
ATOM 751 N N . ARG A 1 99 ? -12.485 -3.744 4.158 1.00 84.88 99 ARG A N 1
ATOM 752 C CA . ARG A 1 99 ? -11.459 -4.165 5.108 1.00 84.88 99 ARG A CA 1
ATOM 753 C C . ARG A 1 99 ? -10.184 -3.410 4.789 1.00 84.88 99 ARG A C 1
ATOM 755 O O . ARG A 1 99 ? -9.639 -3.556 3.698 1.00 84.88 99 ARG A O 1
ATOM 762 N N . LEU A 1 100 ? -9.725 -2.626 5.753 1.00 83.38 100 LEU A N 1
ATOM 763 C CA . LEU A 1 100 ? -8.420 -1.989 5.695 1.00 83.38 100 LEU A CA 1
ATOM 764 C C . LEU A 1 100 ? -7.370 -3.016 6.121 1.00 83.38 100 LEU A C 1
ATOM 766 O O . LEU A 1 100 ? -7.559 -3.744 7.094 1.00 83.38 100 LEU A O 1
ATOM 770 N N . THR A 1 101 ? -6.283 -3.109 5.367 1.00 84.94 101 THR A N 1
ATOM 771 C CA . THR A 1 101 ? -5.123 -3.929 5.716 1.00 84.94 101 THR A CA 1
ATOM 772 C C . THR A 1 101 ? -3.881 -3.078 5.524 1.00 84.94 101 THR A C 1
ATOM 774 O O . THR A 1 101 ? -3.821 -2.267 4.600 1.00 84.94 101 THR A O 1
ATOM 777 N N . THR A 1 102 ? -2.912 -3.233 6.417 1.00 87.25 102 THR A N 1
ATOM 778 C CA . THR A 1 102 ? -1.597 -2.615 6.270 1.00 87.25 102 THR A CA 1
ATOM 779 C C . THR A 1 102 ? -0.517 -3.662 6.490 1.00 87.25 102 THR A C 1
ATOM 781 O O . THR A 1 102 ? -0.779 -4.741 7.027 1.00 87.25 102 THR A O 1
ATOM 784 N N . SER A 1 103 ? 0.687 -3.335 6.036 1.00 90.06 103 SER A N 1
ATOM 785 C CA . SER A 1 103 ? 1.890 -4.134 6.203 1.00 90.06 103 SER A CA 1
ATOM 786 C C . SER A 1 103 ? 2.607 -3.674 7.473 1.00 90.06 103 SER A C 1
ATOM 788 O O . SER A 1 103 ? 3.205 -2.596 7.440 1.00 90.06 103 SER A O 1
ATOM 790 N N . PRO A 1 104 ? 2.595 -4.461 8.568 1.00 88.25 104 PRO A N 1
ATOM 791 C CA . PRO A 1 104 ? 3.128 -4.038 9.866 1.00 88.25 104 PRO A CA 1
ATOM 792 C C . PRO A 1 104 ? 4.573 -3.544 9.803 1.00 88.25 104 PRO A C 1
ATOM 794 O O . PRO A 1 104 ? 4.900 -2.523 10.394 1.00 88.25 104 PRO A O 1
ATOM 797 N N . LYS A 1 105 ? 5.423 -4.204 9.008 1.00 88.69 105 LYS A N 1
ATOM 798 C CA . LYS A 1 105 ? 6.838 -3.826 8.856 1.00 88.69 105 LYS A CA 1
ATOM 799 C C . LYS A 1 105 ? 7.078 -2.435 8.251 1.00 88.69 105 LYS A C 1
ATOM 801 O O . LYS A 1 105 ? 8.184 -1.921 8.342 1.00 88.69 105 LYS A O 1
ATOM 806 N N . ASN A 1 106 ? 6.072 -1.866 7.584 1.00 89.12 106 ASN A N 1
ATOM 807 C CA . ASN A 1 106 ? 6.153 -0.557 6.932 1.00 89.12 106 ASN A CA 1
ATOM 808 C C . ASN A 1 106 ? 5.446 0.530 7.757 1.00 89.12 106 ASN A C 1
ATOM 810 O O . ASN A 1 106 ? 5.296 1.651 7.280 1.00 89.12 106 ASN A O 1
ATOM 814 N N . VAL A 1 107 ? 4.960 0.204 8.958 1.00 88.62 107 VAL A N 1
ATOM 815 C CA . VAL A 1 107 ? 4.330 1.185 9.840 1.00 88.62 107 VAL A CA 1
ATOM 816 C C . VAL A 1 107 ? 5.430 2.017 10.492 1.00 88.62 107 VAL A C 1
ATOM 818 O O . VAL A 1 107 ? 6.225 1.513 11.280 1.00 88.62 107 VAL A O 1
ATOM 821 N N . GLY A 1 108 ? 5.474 3.297 10.143 1.00 88.88 108 GLY A N 1
ATOM 822 C CA . GLY A 1 108 ? 6.449 4.260 10.636 1.00 88.88 108 GLY A CA 1
ATOM 823 C C . GLY A 1 108 ? 5.983 5.685 10.366 1.00 88.88 108 GLY A C 1
ATOM 824 O O . GLY A 1 108 ? 4.888 5.900 9.840 1.00 88.88 108 GLY A O 1
ATOM 825 N N . GLU A 1 109 ? 6.807 6.655 10.749 1.00 91.69 109 GLU A N 1
ATOM 826 C CA . GLU A 1 109 ? 6.565 8.054 10.401 1.00 91.69 109 GLU A CA 1
ATOM 827 C C . GLU A 1 109 ? 6.666 8.242 8.887 1.00 91.69 109 GLU A C 1
ATOM 829 O O . GLU A 1 109 ? 7.480 7.597 8.220 1.00 91.69 109 GLU A O 1
ATOM 834 N N . PHE A 1 110 ? 5.821 9.112 8.344 1.00 91.25 110 PHE A N 1
ATOM 835 C CA . PHE A 1 110 ? 5.811 9.395 6.916 1.00 91.25 110 PHE A CA 1
ATOM 836 C C . PHE A 1 110 ? 5.539 10.867 6.643 1.00 91.25 110 PHE A C 1
ATOM 838 O O . PHE A 1 110 ? 4.852 11.553 7.402 1.00 91.25 110 PHE A O 1
ATOM 845 N N . ASP A 1 111 ? 6.056 11.324 5.513 1.00 91.56 111 ASP A N 1
ATOM 846 C CA . ASP A 1 111 ? 5.825 12.663 5.005 1.00 91.56 111 ASP A CA 1
ATOM 847 C C . ASP A 1 111 ? 4.463 12.733 4.309 1.00 91.56 111 ASP A C 1
ATOM 849 O O . ASP A 1 111 ? 4.145 11.931 3.426 1.00 91.56 111 ASP A O 1
ATOM 853 N N . ARG A 1 112 ? 3.638 13.697 4.718 1.00 88.50 112 ARG A N 1
ATOM 854 C CA . ARG A 1 112 ? 2.351 14.003 4.094 1.00 88.50 112 ARG A CA 1
ATOM 855 C C . ARG A 1 112 ? 2.417 15.378 3.448 1.00 88.50 112 ARG A C 1
ATOM 857 O O . ARG A 1 112 ? 2.636 16.376 4.133 1.00 88.50 112 ARG A O 1
ATOM 864 N N . GLU A 1 113 ? 2.151 15.431 2.149 1.00 88.81 113 GLU A N 1
ATOM 865 C CA . GLU A 1 113 ? 1.940 16.692 1.442 1.00 88.81 113 GLU A CA 1
ATOM 866 C C . GLU A 1 113 ? 0.546 17.249 1.756 1.00 88.81 113 GLU A C 1
ATOM 868 O O . GLU A 1 113 ? -0.472 16.558 1.649 1.00 88.81 113 GLU A O 1
ATOM 873 N N . LEU A 1 114 ? 0.502 18.516 2.155 1.00 82.75 114 LEU A N 1
ATOM 874 C CA . LEU A 1 114 ? -0.713 19.304 2.302 1.00 82.75 114 LEU A CA 1
ATOM 875 C C . LEU A 1 114 ? -0.840 20.310 1.155 1.00 82.75 114 LEU A C 1
ATOM 877 O O . LEU A 1 114 ? 0.110 20.602 0.429 1.00 82.75 114 LEU A O 1
ATOM 881 N N . ALA A 1 115 ? -2.040 20.874 1.011 1.00 81.19 115 ALA A N 1
ATOM 882 C CA . ALA A 1 115 ? -2.299 21.921 0.033 1.00 81.19 115 ALA A CA 1
ATOM 883 C C . ALA A 1 115 ? -1.313 23.094 0.204 1.00 81.19 115 ALA A C 1
ATOM 885 O O . ALA A 1 115 ? -1.184 23.652 1.293 1.00 81.19 115 ALA A O 1
ATOM 886 N N . GLY A 1 116 ? -0.653 23.479 -0.893 1.00 79.19 116 GLY A N 1
ATOM 887 C CA . GLY A 1 116 ? 0.309 24.584 -0.911 1.00 79.19 116 GLY A CA 1
ATOM 888 C C . GLY A 1 116 ? 1.772 24.180 -0.707 1.00 79.19 116 GLY A C 1
ATOM 889 O O . GLY A 1 116 ? 2.517 24.969 -0.134 1.00 79.19 116 GLY A O 1
ATOM 890 N N . ASP A 1 117 ? 2.175 22.993 -1.177 1.00 78.56 117 ASP A N 1
ATOM 891 C CA . ASP A 1 117 ? 3.582 22.540 -1.221 1.00 78.56 117 ASP A CA 1
ATOM 892 C C . ASP A 1 117 ? 4.243 22.392 0.166 1.00 78.56 117 ASP A C 1
ATOM 894 O O . ASP A 1 117 ? 5.463 22.431 0.320 1.00 78.56 117 ASP A O 1
ATOM 898 N N . GLN A 1 118 ? 3.428 22.226 1.213 1.00 80.62 118 GLN A N 1
ATOM 899 C CA . GLN A 1 118 ? 3.906 21.970 2.569 1.00 80.62 118 GLN A CA 1
ATOM 900 C C . GLN A 1 118 ? 3.961 20.472 2.836 1.00 80.62 118 GLN A C 1
ATOM 902 O O . GLN A 1 118 ? 2.966 19.770 2.678 1.00 80.62 118 GLN A O 1
ATOM 907 N N . THR A 1 119 ? 5.114 20.003 3.303 1.00 86.44 119 THR A N 1
ATOM 908 C CA . THR A 1 119 ? 5.297 18.629 3.776 1.00 86.44 119 THR A CA 1
ATOM 909 C C . THR A 1 119 ? 5.304 18.615 5.299 1.00 86.44 119 THR A C 1
ATOM 911 O O . THR A 1 119 ? 6.043 19.377 5.922 1.00 86.44 119 THR A O 1
ATOM 914 N N . VAL A 1 120 ? 4.479 17.760 5.902 1.00 87.38 120 VAL A N 1
ATOM 915 C CA . VAL A 1 120 ? 4.424 17.556 7.354 1.00 87.38 120 VAL A CA 1
ATOM 916 C C . VAL A 1 120 ? 4.742 16.102 7.669 1.00 87.38 120 VAL A C 1
ATOM 918 O O . VAL A 1 120 ? 4.139 15.197 7.095 1.00 87.38 120 VAL A O 1
ATOM 921 N N . VAL A 1 121 ? 5.656 15.892 8.615 1.00 88.12 121 VAL A N 1
ATOM 922 C CA . VAL A 1 121 ? 5.943 14.566 9.171 1.00 88.12 121 VAL A CA 1
ATOM 923 C C . VAL A 1 121 ? 4.769 14.151 10.054 1.00 88.12 121 VAL A C 1
ATOM 925 O O . VAL A 1 121 ? 4.452 14.821 11.038 1.00 88.12 121 VAL A O 1
ATOM 928 N N . VAL A 1 122 ? 4.114 13.050 9.699 1.00 90.06 122 VAL A N 1
ATOM 929 C CA . VAL A 1 122 ? 3.000 12.476 10.455 1.00 90.06 122 VAL A CA 1
ATOM 930 C C . VAL A 1 122 ? 3.517 11.309 11.285 1.00 90.06 122 VAL A C 1
ATOM 932 O O . VAL A 1 122 ? 4.062 10.340 10.754 1.00 90.06 122 VAL A O 1
ATOM 935 N N . SER A 1 123 ? 3.316 11.394 12.601 1.00 92.44 123 SER A N 1
ATOM 936 C CA . SER A 1 123 ? 3.641 10.299 13.518 1.00 92.44 123 SER A CA 1
ATOM 937 C C . SER A 1 123 ? 2.641 9.149 13.394 1.00 92.44 123 SER A C 1
ATOM 939 O O . SER A 1 123 ? 1.475 9.337 13.026 1.00 92.44 123 SER A O 1
ATOM 941 N N . VAL A 1 124 ? 3.066 7.946 13.783 1.00 89.81 124 VAL A N 1
ATOM 942 C CA . VAL A 1 124 ? 2.192 6.760 13.808 1.00 89.81 124 VAL A CA 1
ATOM 943 C C . VAL A 1 124 ? 0.979 6.986 14.714 1.00 89.81 124 VAL A C 1
ATOM 945 O O . VAL A 1 124 ? -0.127 6.579 14.372 1.00 89.81 124 VAL A O 1
ATOM 948 N N . GLN A 1 125 ? 1.148 7.683 15.840 1.00 90.81 125 GLN A N 1
ATOM 949 C CA . GLN A 1 125 ? 0.066 7.991 16.778 1.00 90.81 125 GLN A CA 1
ATOM 950 C C . GLN A 1 125 ? -0.960 8.946 16.166 1.00 90.81 125 GLN A C 1
ATOM 952 O O . GLN A 1 125 ? -2.164 8.741 16.327 1.00 90.81 125 GLN A O 1
ATOM 957 N N . GLN A 1 126 ? -0.502 9.966 15.434 1.00 91.00 126 GLN A N 1
ATOM 958 C CA . GLN A 1 126 ? -1.399 10.873 14.725 1.00 91.00 126 GLN A CA 1
ATOM 959 C C . GLN A 1 126 ? -2.175 10.130 13.631 1.00 91.00 126 GLN A C 1
ATOM 961 O O . GLN A 1 126 ? -3.397 10.245 13.566 1.00 91.00 126 GLN A O 1
ATOM 966 N N . ALA A 1 127 ? -1.493 9.312 12.824 1.00 90.31 127 ALA A N 1
ATOM 967 C CA . ALA A 1 127 ? -2.143 8.508 11.794 1.00 90.31 127 ALA A CA 1
ATOM 968 C C . ALA A 1 127 ? -3.149 7.504 12.388 1.00 90.31 127 ALA A C 1
ATOM 970 O O . ALA A 1 127 ? -4.258 7.364 11.877 1.00 90.31 127 ALA A O 1
ATOM 971 N N . ALA A 1 128 ? -2.805 6.844 13.498 1.00 90.31 128 ALA A N 1
ATOM 972 C CA . ALA A 1 128 ? -3.704 5.932 14.201 1.00 90.31 128 ALA A CA 1
ATOM 973 C C . ALA A 1 128 ? -4.934 6.655 14.769 1.00 90.31 128 ALA A C 1
ATOM 975 O O . ALA A 1 128 ? -6.032 6.112 14.709 1.00 90.31 128 ALA A O 1
ATOM 976 N N . SER A 1 129 ? -4.781 7.888 15.261 1.00 92.88 129 SER A N 1
ATOM 977 C CA . SER A 1 129 ? -5.902 8.719 15.718 1.00 92.88 129 SER A CA 1
ATOM 978 C C . SER A 1 129 ? -6.865 9.057 14.575 1.00 92.88 129 SER A C 1
ATOM 980 O O . SER A 1 129 ? -8.075 8.871 14.698 1.00 92.88 129 SER A O 1
ATOM 982 N N . GLU A 1 130 ? -6.329 9.480 13.428 1.00 90.94 130 GLU A N 1
ATOM 983 C CA . GLU A 1 130 ? -7.124 9.793 12.234 1.00 90.94 130 GLU A CA 1
ATOM 984 C C . GLU A 1 130 ? -7.872 8.557 11.704 1.00 90.94 130 GLU A C 1
ATOM 986 O O . GLU A 1 130 ? -9.062 8.629 11.396 1.00 90.94 130 GLU A O 1
ATOM 991 N N . ILE A 1 131 ? -7.203 7.400 11.648 1.00 90.00 131 ILE A N 1
ATOM 992 C CA . ILE A 1 131 ? -7.821 6.129 11.239 1.00 90.00 131 ILE A CA 1
ATOM 993 C C . ILE A 1 131 ? -8.872 5.682 12.262 1.00 90.00 131 ILE A C 1
ATOM 995 O O . ILE A 1 131 ? -9.958 5.237 11.880 1.00 90.00 131 ILE A O 1
ATOM 999 N N . GLY A 1 132 ? -8.579 5.817 13.555 1.00 90.19 132 GLY A N 1
ATOM 1000 C CA . GLY A 1 132 ? -9.489 5.484 14.647 1.00 90.19 132 GLY A CA 1
ATOM 1001 C C . GLY A 1 132 ? -10.779 6.299 14.598 1.00 90.19 132 GLY A C 1
ATOM 1002 O O . GLY A 1 132 ? -11.864 5.738 14.725 1.00 90.19 132 GLY A O 1
ATOM 1003 N N . ALA A 1 133 ? -10.688 7.595 14.285 1.00 92.69 133 ALA A N 1
ATOM 1004 C CA . ALA A 1 133 ? -11.851 8.467 14.121 1.00 92.69 133 ALA A CA 1
ATOM 1005 C C . ALA A 1 133 ? -12.792 8.021 12.984 1.00 92.69 133 ALA A C 1
ATOM 1007 O O . ALA A 1 133 ? -14.004 8.201 13.086 1.00 92.69 133 ALA A O 1
ATO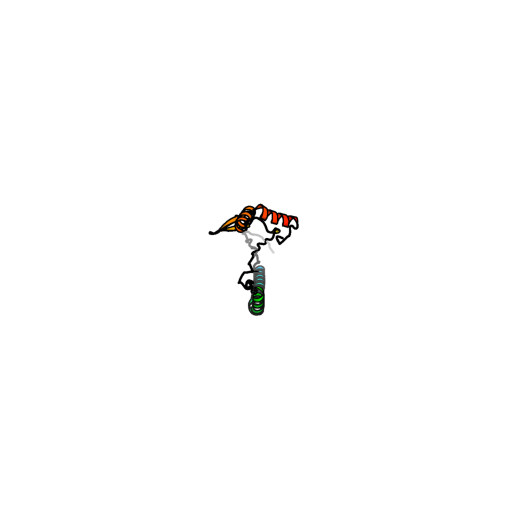M 1008 N N . ILE A 1 134 ? -12.254 7.419 11.917 1.00 91.31 134 ILE A N 1
ATOM 1009 C CA . ILE A 1 134 ? -13.042 6.923 10.775 1.00 91.31 134 ILE A CA 1
ATOM 1010 C C . ILE A 1 134 ? -13.600 5.520 11.048 1.00 91.31 134 ILE A C 1
ATOM 1012 O O . ILE A 1 134 ? -14.731 5.209 10.679 1.00 91.31 134 ILE A O 1
ATOM 1016 N N . THR A 1 135 ? -12.802 4.655 11.671 1.00 88.75 135 THR A N 1
ATOM 1017 C CA . THR A 1 135 ? -13.129 3.232 11.871 1.00 88.75 135 THR A CA 1
ATOM 1018 C C . THR A 1 135 ? -13.861 2.946 13.184 1.00 88.75 135 THR A C 1
ATOM 1020 O O . THR A 1 135 ? -14.412 1.858 13.347 1.00 88.75 135 THR A O 1
ATOM 1023 N N . GLY A 1 136 ? -13.883 3.904 14.114 1.00 90.31 136 GLY A N 1
ATOM 1024 C CA . GLY A 1 136 ? -14.417 3.741 15.467 1.00 90.31 136 GLY A CA 1
ATOM 1025 C C . GLY A 1 136 ? -13.501 2.951 16.409 1.00 90.31 136 GLY A C 1
ATOM 1026 O O . GLY A 1 136 ? -13.962 2.497 17.454 1.00 90.31 136 GLY A O 1
ATOM 1027 N N . GLN A 1 137 ? -12.232 2.749 16.043 1.00 88.69 137 GLN A N 1
ATOM 1028 C CA . GLN A 1 137 ? -11.237 2.041 16.855 1.00 88.69 137 GLN A CA 1
ATOM 1029 C C . GLN A 1 137 ? -10.430 3.015 17.720 1.00 88.69 137 GLN A C 1
ATOM 1031 O O . GLN A 1 137 ? -10.217 4.167 17.340 1.00 88.69 137 GLN A O 1
ATOM 1036 N N . SER A 1 138 ? -9.954 2.553 18.880 1.00 91.88 138 SER A N 1
ATOM 1037 C CA . SER A 1 138 ? -9.009 3.331 19.688 1.00 91.88 138 SER A CA 1
ATOM 1038 C C . SER A 1 138 ? -7.596 3.259 19.101 1.00 91.88 138 SER A C 1
ATOM 1040 O O . SER A 1 138 ? -7.252 2.324 18.374 1.00 91.88 138 SER A O 1
ATOM 1042 N N . ILE A 1 139 ? -6.754 4.235 19.443 1.00 90.62 139 ILE A N 1
ATOM 1043 C CA . ILE A 1 139 ? -5.352 4.266 19.007 1.00 90.62 139 ILE A CA 1
ATOM 1044 C C . ILE A 1 139 ? -4.632 2.996 19.473 1.00 90.62 139 ILE A C 1
ATOM 1046 O O . ILE A 1 139 ? -3.939 2.362 18.683 1.00 90.62 139 ILE A O 1
ATOM 1050 N N . GLU A 1 140 ? -4.863 2.579 20.720 1.00 90.56 140 GLU A N 1
ATOM 1051 C CA . GLU A 1 140 ? -4.240 1.396 21.319 1.00 90.56 140 GLU A CA 1
ATOM 1052 C C . GLU A 1 140 ? -4.660 0.104 20.617 1.00 90.56 140 GLU A C 1
ATOM 1054 O O . GLU A 1 140 ? -3.862 -0.824 20.510 1.00 90.56 140 GLU A O 1
ATOM 1059 N N . GLN A 1 141 ? -5.897 0.029 20.120 1.00 89.44 141 GLN A N 1
ATOM 1060 C CA . GLN A 1 141 ? -6.356 -1.123 19.343 1.00 89.44 141 GLN A CA 1
ATOM 1061 C C . GLN A 1 141 ? -5.607 -1.227 18.012 1.00 89.44 141 GLN A C 1
ATOM 1063 O O . GLN A 1 141 ? -5.232 -2.326 17.605 1.00 89.44 141 GLN A O 1
ATOM 1068 N N . ILE A 1 142 ? -5.364 -0.093 17.350 1.00 88.56 142 ILE A N 1
ATOM 1069 C CA . ILE A 1 142 ? -4.669 -0.046 16.060 1.00 88.56 142 ILE A CA 1
ATOM 1070 C C . ILE A 1 142 ? -3.178 -0.342 16.244 1.00 88.56 142 ILE A C 1
ATOM 1072 O O . ILE A 1 142 ? -2.646 -1.240 15.590 1.00 88.56 142 ILE A O 1
ATOM 1076 N N . THR A 1 143 ? -2.499 0.373 17.144 1.00 89.31 143 THR A N 1
ATOM 1077 C CA . THR A 1 143 ? -1.060 0.173 17.378 1.00 89.31 143 THR A CA 1
ATOM 1078 C C . THR A 1 143 ? -0.788 -1.191 18.000 1.00 89.31 143 THR A C 1
ATOM 1080 O O . THR A 1 143 ? 0.119 -1.889 17.564 1.00 89.31 143 THR A O 1
ATOM 1083 N N . GLY A 1 144 ? -1.639 -1.641 18.927 1.00 89.00 144 GLY A N 1
ATOM 1084 C CA . GLY A 1 144 ? -1.530 -2.965 19.535 1.00 89.00 144 GLY A CA 1
ATOM 1085 C C . GLY A 1 144 ? -1.683 -4.107 18.528 1.00 89.00 144 GLY A C 1
ATOM 1086 O O . GLY A 1 144 ? -0.993 -5.117 18.649 1.00 89.00 144 GLY A O 1
ATOM 1087 N N . ALA A 1 145 ? -2.529 -3.956 17.503 1.00 87.56 145 ALA A N 1
ATOM 1088 C CA . ALA A 1 145 ? -2.638 -4.941 16.426 1.00 87.56 145 ALA A CA 1
ATOM 1089 C C . ALA A 1 145 ? -1.362 -5.009 15.565 1.00 87.56 145 ALA A C 1
ATOM 1091 O O . ALA A 1 145 ? -0.930 -6.101 15.188 1.00 87.56 145 ALA A O 1
ATOM 1092 N N . VAL A 1 146 ? -0.736 -3.860 15.289 1.00 88.38 146 VAL A N 1
ATOM 1093 C CA . VAL A 1 146 ? 0.548 -3.781 14.572 1.00 88.38 146 VAL A CA 1
ATOM 1094 C C . VAL A 1 146 ? 1.666 -4.421 15.390 1.00 88.38 146 VAL A C 1
ATOM 1096 O O . VAL A 1 146 ? 2.368 -5.294 14.878 1.00 88.38 146 VAL A O 1
ATOM 1099 N N . ASP A 1 147 ? 1.781 -4.064 16.667 1.00 89.12 147 ASP A N 1
ATOM 1100 C CA . ASP A 1 147 ? 2.809 -4.594 17.564 1.00 89.12 147 ASP A CA 1
ATOM 1101 C C . ASP A 1 147 ? 2.658 -6.107 17.756 1.00 89.12 147 ASP A C 1
ATOM 1103 O O . ASP A 1 147 ? 3.638 -6.850 17.694 1.00 89.12 147 ASP A O 1
ATOM 1107 N N . ALA A 1 148 ? 1.425 -6.598 17.912 1.00 88.88 148 ALA A N 1
ATOM 1108 C CA . ALA A 1 148 ? 1.149 -8.029 18.017 1.00 88.88 148 ALA A CA 1
ATOM 1109 C C . ALA A 1 148 ? 1.516 -8.797 16.736 1.00 88.88 148 ALA A C 1
ATOM 1111 O O . ALA A 1 148 ? 1.945 -9.951 16.812 1.00 88.88 148 ALA A O 1
ATOM 1112 N N . ALA A 1 149 ? 1.353 -8.181 15.561 1.00 86.88 149 ALA A N 1
ATOM 1113 C CA . ALA A 1 149 ? 1.766 -8.776 14.295 1.00 86.88 149 ALA A CA 1
ATOM 1114 C C . ALA A 1 149 ? 3.296 -8.806 14.157 1.00 86.88 149 ALA A C 1
ATOM 1116 O O . ALA A 1 149 ? 3.846 -9.849 13.806 1.00 86.88 149 ALA A O 1
ATOM 1117 N N . LEU A 1 150 ? 3.983 -7.714 14.509 1.00 87.31 150 LEU A N 1
ATOM 1118 C CA . LEU A 1 150 ? 5.449 -7.631 14.496 1.00 87.31 150 LEU A CA 1
ATOM 1119 C C . LEU A 1 150 ? 6.106 -8.562 15.521 1.00 87.31 150 LEU A C 1
ATOM 1121 O O . LEU A 1 150 ? 7.158 -9.134 15.247 1.00 87.31 150 LEU A O 1
ATOM 1125 N N . ALA A 1 151 ? 5.471 -8.761 16.678 1.00 89.00 151 ALA A N 1
ATOM 1126 C CA . ALA A 1 151 ? 5.937 -9.696 17.698 1.00 89.00 151 ALA A CA 1
ATOM 1127 C C . ALA A 1 151 ? 5.885 -11.159 17.226 1.00 89.00 151 ALA A C 1
ATOM 1129 O O . ALA A 1 151 ? 6.698 -11.974 17.660 1.00 89.00 151 ALA A O 1
ATOM 1130 N N . LYS A 1 152 ? 4.935 -11.502 16.345 1.00 87.75 152 LYS A N 1
ATOM 1131 C CA . LYS A 1 152 ? 4.861 -12.830 15.715 1.00 87.75 152 LYS A CA 1
ATOM 1132 C C . LYS A 1 152 ? 5.853 -12.963 14.563 1.00 87.75 152 LYS A C 1
ATOM 1134 O O . LYS A 1 152 ? 6.499 -13.999 14.448 1.00 87.75 152 LYS A O 1
ATOM 1139 N N . ASP A 1 153 ? 5.946 -11.939 13.716 1.00 85.88 153 ASP A N 1
ATOM 1140 C CA . ASP A 1 153 ? 6.879 -11.881 12.593 1.00 85.88 153 ASP A CA 1
ATOM 1141 C C . ASP A 1 153 ? 7.225 -10.426 12.236 1.00 85.88 153 ASP A C 1
ATOM 1143 O O . ASP A 1 153 ? 6.399 -9.673 11.711 1.00 85.88 153 ASP A O 1
ATOM 1147 N N . ALA A 1 154 ? 8.487 -10.053 12.456 1.00 85.12 154 ALA A N 1
ATOM 1148 C CA . ALA A 1 154 ? 9.005 -8.724 12.148 1.00 85.12 154 ALA A CA 1
ATOM 1149 C C . ALA A 1 154 ? 8.991 -8.399 10.639 1.00 85.12 154 ALA A C 1
ATOM 1151 O O . ALA A 1 154 ? 9.023 -7.229 10.262 1.00 85.12 154 ALA A O 1
ATOM 1152 N N . ALA A 1 155 ? 8.933 -9.410 9.766 1.00 85.50 155 ALA A N 1
ATOM 1153 C CA . ALA A 1 155 ? 8.883 -9.248 8.315 1.00 85.50 155 ALA A CA 1
ATOM 1154 C C . ALA A 1 155 ? 7.458 -9.346 7.736 1.00 85.50 155 ALA A C 1
ATOM 1156 O O . ALA A 1 155 ? 7.302 -9.359 6.506 1.00 85.50 155 ALA A O 1
ATOM 1157 N N . SER A 1 156 ? 6.420 -9.386 8.583 1.00 81.44 156 SER A N 1
ATOM 1158 C CA . SER A 1 156 ? 5.042 -9.564 8.125 1.00 81.44 156 SER A CA 1
ATOM 1159 C C . SER A 1 156 ? 4.594 -8.441 7.182 1.00 81.44 156 SER A C 1
ATOM 1161 O O . SER A 1 156 ? 4.755 -7.250 7.463 1.00 81.44 156 SER A O 1
ATOM 1163 N N . ASN A 1 157 ? 3.987 -8.840 6.058 1.00 85.25 157 ASN A N 1
ATOM 1164 C CA . ASN A 1 157 ? 3.380 -7.936 5.075 1.00 85.25 157 ASN A CA 1
ATOM 1165 C C . ASN A 1 157 ? 1.878 -7.715 5.307 1.00 85.25 157 ASN A C 1
ATOM 1167 O O . ASN A 1 157 ? 1.264 -6.924 4.595 1.00 85.25 157 ASN A O 1
ATOM 1171 N N . TYR A 1 158 ? 1.278 -8.427 6.263 1.00 82.25 158 TYR A N 1
ATOM 1172 C CA . TYR A 1 158 ? -0.166 -8.438 6.457 1.00 82.25 158 TYR A CA 1
ATOM 1173 C C . TYR A 1 158 ? -0.507 -8.361 7.943 1.00 82.25 158 TYR A C 1
ATOM 1175 O O . TYR A 1 158 ? -0.001 -9.142 8.752 1.00 82.25 158 TYR A O 1
ATOM 1183 N N . LEU A 1 159 ? -1.397 -7.434 8.294 1.00 77.12 159 LEU A N 1
ATOM 1184 C CA . LEU A 1 159 ? -2.136 -7.504 9.549 1.00 77.12 159 LEU A CA 1
ATOM 1185 C C . LEU A 1 159 ? -3.109 -8.685 9.483 1.00 77.12 159 LEU A C 1
ATOM 1187 O O . LEU A 1 159 ? -3.954 -8.735 8.584 1.00 77.12 159 LEU A O 1
ATOM 1191 N N . ALA A 1 160 ? -2.932 -9.633 10.403 1.00 61.34 160 ALA A N 1
ATOM 1192 C CA . ALA A 1 160 ? -3.798 -10.796 10.579 1.00 61.34 160 ALA A CA 1
ATOM 1193 C C . ALA A 1 160 ? -5.035 -10.451 11.414 1.00 61.34 160 ALA A C 1
ATOM 1195 O O . ALA A 1 160 ? -4.890 -9.655 12.369 1.00 61.34 160 ALA A O 1
#